Protein AF-A0A963QF99-F1 (afdb_monomer_lite)

Sequence (136 aa):
MTGHQADAGKDRIEGADKADGPAEDNRSLFSDMATLLADGRTFAEAEVAYQKARLGYAGKRGLRIAICGALALVCVIFALFALIIGVILGLAPYLTVWGSSAAVVIALLLAALVCLVIARHNARRISAAFRDEPEA

Secondary structure (DSSP, 8-state):
--------SSSSS-S------THHHHHHHHHHHHHHHHHHHHHHHHHHHHHHHHHHHHHHHHHHHHHHHHHHHHHHHHHHHHHHHHHHHHHTTTS-HHHHHHHHHHHHHHHHHHHHHHHHHHHHHHHHHTT-----

pLDDT: mean 77.08, std 15.13, range [39.44, 93.81]

Foldseek 3Di:
DDDDDDPPDDPPDDDDPPCPDPVVVVVVVVVVVVVVVVVVVVVVVVVVVVVVVVCVVCVVVVVVCVVVVVVVVVVVVVVLVVVLVVQLVVCVVPDPSVVSNVVSVVVVVVVVVVVVVVVVVVVVVVVVVVVPDDDD

Radius of gyration: 40.44 Å; chains: 1; bounding box: 77×39×118 Å

Structure (mmCIF, N/CA/C/O backbone):
data_AF-A0A963QF99-F1
#
_entry.id   AF-A0A963QF99-F1
#
loop_
_atom_site.group_PDB
_atom_site.id
_atom_site.type_symbol
_atom_site.label_atom_id
_atom_site.label_alt_id
_atom_site.label_comp_id
_atom_site.label_asym_id
_atom_site.label_entity_id
_atom_site.label_seq_id
_atom_site.pdbx_PDB_ins_code
_atom_site.Cartn_x
_atom_site.Cartn_y
_atom_site.Cartn_z
_atom_site.occupancy
_atom_site.B_iso_or_equiv
_atom_site.auth_seq_id
_atom_site.auth_comp_id
_atom_site.auth_asym_id
_atom_site.auth_atom_id
_atom_site.pdbx_PDB_model_num
ATOM 1 N N . MET A 1 1 ? -35.784 -32.846 92.698 1.00 39.44 1 MET A N 1
ATOM 2 C CA . MET A 1 1 ? -35.800 -33.330 91.302 1.00 39.44 1 MET A CA 1
ATOM 3 C C . MET A 1 1 ? -37.076 -32.791 90.670 1.00 39.44 1 MET A C 1
ATOM 5 O O . MET A 1 1 ? -38.142 -33.212 91.078 1.00 39.44 1 MET A O 1
ATOM 9 N N . THR A 1 2 ? -37.039 -31.589 90.089 1.00 43.88 2 THR A N 1
ATOM 10 C CA . THR A 1 2 ? -36.753 -31.288 88.664 1.00 43.88 2 THR A CA 1
ATOM 11 C C . THR A 1 2 ? -37.851 -31.734 87.702 1.00 43.88 2 THR A C 1
ATOM 13 O O . THR A 1 2 ? -38.077 -32.927 87.551 1.00 43.88 2 THR A O 1
ATOM 16 N N . GLY A 1 3 ? -38.396 -30.751 86.978 1.00 44.38 3 GLY A N 1
ATOM 17 C CA . GLY A 1 3 ? -39.064 -30.907 85.681 1.00 44.38 3 GLY A CA 1
ATOM 18 C C . GLY A 1 3 ? -40.534 -30.481 85.720 1.00 44.38 3 GLY A C 1
ATOM 19 O O . GLY A 1 3 ? -41.286 -31.041 86.500 1.00 44.38 3 GLY A O 1
ATOM 20 N N . HIS A 1 4 ? -40.921 -29.388 85.045 1.00 43.59 4 HIS A N 1
ATOM 21 C CA . HIS A 1 4 ? -41.344 -29.378 83.624 1.00 43.59 4 HIS A CA 1
ATOM 22 C C . HIS A 1 4 ? -42.805 -29.864 83.519 1.00 43.59 4 HIS A C 1
ATOM 24 O O . HIS A 1 4 ? -43.100 -30.938 84.013 1.00 43.59 4 HIS A O 1
ATOM 30 N N . GLN A 1 5 ? -43.800 -29.227 82.908 1.00 51.25 5 GLN A N 1
ATOM 31 C CA . GLN A 1 5 ? -43.985 -28.071 82.028 1.00 51.25 5 GLN A CA 1
ATOM 32 C C . GLN A 1 5 ? -45.488 -28.140 81.684 1.00 51.25 5 GLN A C 1
ATOM 34 O O . GLN A 1 5 ? -45.974 -29.246 81.466 1.00 51.25 5 GLN A O 1
ATOM 39 N N . ALA A 1 6 ? -46.208 -27.015 81.635 1.00 46.66 6 ALA A N 1
ATOM 40 C CA . ALA A 1 6 ? -47.379 -26.810 80.762 1.00 46.66 6 ALA A CA 1
ATOM 41 C C . ALA A 1 6 ? -47.984 -25.417 81.014 1.00 46.66 6 ALA A C 1
ATOM 43 O O . ALA A 1 6 ? -49.142 -25.287 81.402 1.00 46.66 6 ALA A O 1
ATOM 44 N N . ASP A 1 7 ? -47.193 -24.365 80.791 1.00 49.53 7 ASP A N 1
ATOM 45 C CA . ASP A 1 7 ? -47.765 -23.064 80.441 1.00 49.53 7 ASP A CA 1
ATOM 46 C C . ASP A 1 7 ? -48.181 -23.169 78.968 1.00 49.53 7 ASP A C 1
ATOM 48 O O . ASP A 1 7 ? -47.407 -22.955 78.037 1.00 49.53 7 ASP A O 1
ATOM 52 N N . ALA A 1 8 ? -49.371 -23.728 78.765 1.00 56.69 8 ALA A N 1
ATOM 53 C CA . ALA A 1 8 ? -49.956 -23.921 77.456 1.00 56.69 8 ALA A CA 1
ATOM 54 C C . ALA A 1 8 ? -50.786 -22.683 77.115 1.00 56.69 8 ALA A C 1
ATOM 56 O O . ALA A 1 8 ? -51.915 -22.533 77.577 1.00 56.69 8 ALA A O 1
ATOM 57 N N . GLY A 1 9 ? -50.239 -21.843 76.238 1.00 51.09 9 GLY A N 1
ATOM 58 C CA . GLY A 1 9 ? -51.065 -21.050 75.333 1.00 51.09 9 GLY A CA 1
ATOM 59 C C . GLY A 1 9 ? -51.190 -19.565 75.642 1.00 51.09 9 GLY A C 1
ATOM 60 O O . GLY A 1 9 ? -52.300 -19.044 75.556 1.00 51.09 9 GLY A O 1
ATOM 61 N N . LYS A 1 10 ? -50.085 -18.862 75.915 1.00 48.78 10 LYS A N 1
ATOM 62 C CA . LYS A 1 10 ? -50.108 -17.391 75.992 1.00 48.78 10 LYS A CA 1
ATOM 63 C C . LYS A 1 10 ? -49.144 -16.665 75.046 1.00 48.78 10 LYS A C 1
ATOM 65 O O . LYS A 1 10 ? -49.019 -15.452 75.119 1.00 48.78 10 LYS A O 1
ATOM 70 N N . ASP A 1 11 ? -48.562 -17.371 74.075 1.00 48.25 11 ASP A N 1
ATOM 71 C CA . ASP A 1 11 ? -47.450 -16.788 73.301 1.00 48.25 11 ASP A CA 1
ATOM 72 C C . ASP A 1 11 ? -47.711 -16.744 71.788 1.00 48.25 11 ASP A C 1
ATOM 74 O O . ASP A 1 11 ? -46.831 -16.387 71.012 1.00 48.25 11 ASP A O 1
ATOM 78 N N . ARG A 1 12 ? -48.903 -17.143 71.314 1.00 55.16 12 ARG A N 1
ATOM 79 C CA . ARG A 1 12 ? -49.140 -17.282 69.863 1.00 55.16 12 ARG A CA 1
ATOM 80 C C . ARG A 1 12 ? -49.537 -15.982 69.156 1.00 55.16 12 ARG A C 1
ATOM 82 O O . ARG A 1 12 ? -49.556 -15.970 67.932 1.00 55.16 12 ARG A O 1
ATOM 89 N N . ILE A 1 13 ? -49.860 -14.903 69.865 1.00 52.66 13 ILE A N 1
ATOM 90 C CA . ILE A 1 13 ? -50.398 -13.696 69.224 1.00 52.66 13 ILE A CA 1
ATOM 91 C C . ILE A 1 13 ? -49.839 -12.438 69.895 1.00 52.66 13 ILE A C 1
ATOM 93 O O . ILE A 1 13 ? -50.594 -11.653 70.451 1.00 52.66 13 ILE A O 1
ATOM 97 N N . GLU A 1 14 ? -48.524 -12.222 69.878 1.00 53.72 14 GLU A N 1
ATOM 98 C CA . GLU A 1 14 ? -48.026 -10.867 70.141 1.00 53.72 14 GLU A CA 1
ATOM 99 C C . GLU A 1 14 ? -46.657 -10.620 69.505 1.00 53.72 14 GLU A C 1
ATOM 101 O O . GLU A 1 14 ? -45.657 -11.227 69.873 1.00 53.72 14 GLU A O 1
ATOM 106 N N . GLY A 1 15 ? -46.633 -9.699 68.539 1.00 43.84 15 GLY A N 1
ATOM 107 C CA . GLY A 1 15 ? -45.425 -9.205 67.878 1.00 43.84 15 GLY A CA 1
ATOM 108 C C . GLY A 1 15 ? -45.164 -9.903 66.538 1.00 43.84 15 GLY A C 1
ATOM 109 O O . GLY A 1 15 ? -44.852 -11.081 66.502 1.00 43.84 15 GLY A O 1
ATOM 110 N N . ALA A 1 16 ? -45.243 -9.266 65.376 1.00 49.22 16 ALA A N 1
ATOM 111 C CA . ALA A 1 16 ? -45.145 -7.847 65.101 1.00 49.22 16 ALA A CA 1
ATOM 112 C C . ALA A 1 16 ? -45.911 -7.530 63.812 1.00 49.22 16 ALA A C 1
ATOM 114 O O . ALA A 1 16 ? -45.351 -7.540 62.723 1.00 49.22 16 ALA A O 1
ATOM 115 N N . ASP A 1 17 ? -47.190 -7.198 63.959 1.00 48.66 17 ASP A N 1
ATOM 116 C CA . ASP A 1 17 ? -47.785 -6.167 63.115 1.00 48.66 17 ASP A CA 1
ATOM 117 C C . ASP A 1 17 ? -47.390 -4.826 63.747 1.00 48.66 17 ASP A C 1
ATOM 119 O O . ASP A 1 17 ? -48.152 -4.187 64.473 1.00 48.66 17 ASP A O 1
ATOM 123 N N . LYS A 1 18 ? -46.106 -4.471 63.615 1.00 48.88 18 LYS A N 1
ATOM 124 C CA . LYS A 1 18 ? -45.706 -3.088 63.827 1.00 48.88 18 LYS A CA 1
ATOM 125 C C . LYS A 1 18 ? -46.066 -2.371 62.545 1.00 48.88 18 LYS A C 1
ATOM 127 O O . LYS 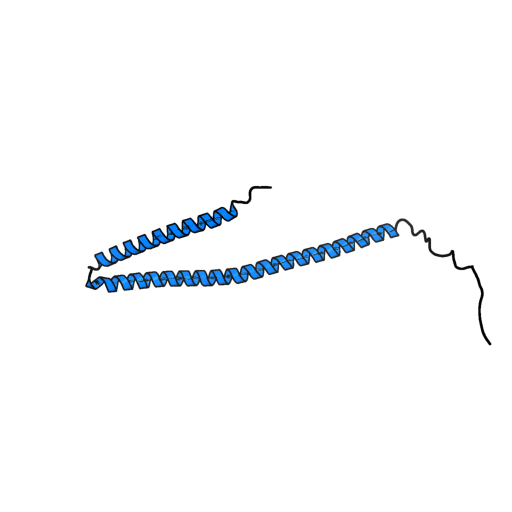A 1 18 ? -45.397 -2.512 61.529 1.00 48.88 18 LYS A O 1
ATOM 132 N N . ALA A 1 19 ? -47.156 -1.623 62.630 1.00 50.19 19 ALA A N 1
ATOM 133 C CA . ALA A 1 19 ? -47.451 -0.526 61.737 1.00 50.19 19 ALA A CA 1
ATOM 134 C C . ALA A 1 19 ? -46.323 0.514 61.848 1.00 50.19 19 ALA A C 1
ATOM 136 O O . ALA A 1 19 ? -46.448 1.528 62.535 1.00 50.19 19 ALA A O 1
ATOM 137 N N . ASP A 1 20 ? -45.200 0.236 61.196 1.00 45.72 20 ASP A N 1
ATOM 138 C CA . ASP A 1 20 ? -44.203 1.234 60.872 1.00 45.72 20 ASP A CA 1
ATOM 139 C C . ASP A 1 20 ? -44.730 1.982 59.640 1.00 45.72 20 ASP A C 1
ATOM 141 O O . ASP A 1 20 ? -45.069 1.401 58.609 1.00 45.72 20 ASP A O 1
ATOM 145 N N . GLY A 1 21 ? -44.952 3.286 59.811 1.00 49.25 21 GLY A N 1
ATOM 146 C CA . GLY A 1 21 ? -45.646 4.133 58.845 1.00 49.25 21 GLY A CA 1
ATOM 147 C C . GLY A 1 21 ? -44.967 4.216 57.464 1.00 49.25 21 GLY A C 1
ATOM 148 O O . GLY A 1 21 ? -43.890 3.657 57.254 1.00 49.25 21 GLY A O 1
ATOM 149 N N . PRO A 1 22 ? -45.530 5.005 56.525 1.00 53.41 22 PRO A N 1
ATOM 150 C CA . PRO A 1 22 ? -45.090 5.137 55.119 1.00 53.41 22 PRO A CA 1
ATOM 151 C C . PRO A 1 22 ? -43.632 5.612 54.897 1.00 53.41 22 PRO A C 1
ATOM 153 O O . PRO A 1 22 ? -43.227 5.901 53.774 1.00 53.41 22 PRO A O 1
ATOM 156 N N . ALA A 1 23 ? -42.825 5.713 55.954 1.00 54.09 23 ALA A N 1
ATOM 157 C CA . ALA A 1 23 ? -41.415 6.069 55.941 1.00 54.09 23 ALA A CA 1
ATOM 158 C C . ALA A 1 23 ? -40.448 4.862 55.867 1.00 54.09 23 ALA A C 1
ATOM 160 O O . ALA A 1 23 ? -39.262 5.083 55.617 1.00 54.09 23 ALA A O 1
ATOM 161 N N . GLU A 1 24 ? -40.883 3.615 56.099 1.00 58.19 24 GLU A N 1
ATOM 162 C CA . GLU A 1 24 ? -40.025 2.415 55.936 1.00 58.19 24 GLU A CA 1
ATOM 163 C C . GLU A 1 24 ? -40.042 1.850 54.515 1.00 58.19 24 GLU A C 1
ATOM 165 O O . GLU A 1 24 ? -38.982 1.606 53.943 1.00 58.19 24 GLU A O 1
ATOM 170 N N . ASP A 1 25 ? -41.221 1.763 53.901 1.00 61.84 25 ASP A N 1
ATOM 171 C CA . ASP A 1 25 ? -41.399 1.309 52.515 1.00 61.84 25 ASP A CA 1
ATOM 172 C C . ASP A 1 25 ? -40.640 2.204 51.517 1.00 61.84 25 ASP A C 1
ATOM 174 O O . ASP A 1 25 ? -39.900 1.746 50.646 1.00 61.84 25 ASP A O 1
ATOM 178 N N . ASN A 1 26 ? -40.683 3.520 51.745 1.00 59.56 26 ASN A N 1
ATOM 179 C CA . ASN A 1 26 ? -39.942 4.483 50.936 1.00 59.56 26 ASN A CA 1
ATOM 180 C C . ASN A 1 26 ? -38.416 4.273 51.053 1.00 59.56 26 ASN A C 1
ATOM 182 O O . ASN A 1 26 ? -37.698 4.363 50.061 1.00 59.56 26 ASN A O 1
ATOM 186 N N . ARG A 1 27 ? -37.903 3.928 52.246 1.00 66.94 27 ARG A N 1
ATOM 187 C CA . ARG A 1 27 ? -36.476 3.613 52.451 1.00 66.94 27 ARG A CA 1
ATOM 188 C C . ARG A 1 27 ? -36.063 2.311 51.754 1.00 66.94 27 ARG A C 1
ATOM 190 O O . ARG A 1 27 ? -34.932 2.245 51.277 1.00 66.94 27 ARG A O 1
ATOM 197 N N . SER A 1 28 ? -36.962 1.329 51.643 1.00 76.75 28 SER A N 1
ATOM 198 C CA . SER A 1 28 ? -36.719 0.082 50.901 1.00 76.75 28 SER A CA 1
ATOM 199 C C . SER A 1 28 ? -36.555 0.337 49.403 1.00 76.75 28 SER A C 1
ATOM 201 O O . SER A 1 28 ? -35.557 -0.075 48.824 1.00 76.75 28 SER A O 1
ATOM 203 N N . LEU A 1 29 ? -37.452 1.110 48.783 1.00 82.19 29 LEU A N 1
ATOM 204 C CA . LEU A 1 29 ? -37.358 1.432 47.352 1.00 82.19 29 LEU A CA 1
ATOM 205 C C . LEU A 1 29 ? -36.117 2.270 47.023 1.00 82.19 29 LEU A C 1
ATOM 207 O O . LEU A 1 29 ? -35.447 2.032 46.019 1.00 82.19 29 LEU A O 1
ATOM 211 N N . PHE A 1 30 ? -35.765 3.224 47.891 1.00 85.88 30 PHE A N 1
ATOM 212 C CA . PHE A 1 30 ? -34.513 3.970 47.755 1.00 85.88 30 PHE A CA 1
ATOM 213 C C . PHE A 1 30 ? -33.280 3.058 47.882 1.00 85.88 30 PHE A C 1
ATOM 215 O O . PHE A 1 30 ? -32.302 3.256 47.159 1.00 85.88 30 PHE A O 1
ATOM 222 N N . SER A 1 31 ? -33.327 2.048 48.754 1.00 81.69 31 SER A N 1
ATOM 223 C CA . SER A 1 31 ? -32.276 1.032 48.893 1.00 81.69 31 SER A CA 1
ATOM 224 C C . SER A 1 31 ? -32.175 0.128 47.659 1.00 81.69 31 SER A C 1
ATOM 226 O O . SER A 1 31 ? -31.073 -0.148 47.179 1.00 81.69 31 SER A O 1
ATOM 228 N N . ASP A 1 32 ? -33.308 -0.280 47.091 1.00 84.62 32 ASP A N 1
ATOM 229 C CA . ASP A 1 32 ? -33.355 -1.101 45.880 1.00 84.62 32 ASP A CA 1
ATOM 230 C C . ASP A 1 32 ? -32.837 -0.319 44.669 1.00 84.62 32 ASP A C 1
ATOM 232 O O . ASP A 1 32 ? -32.026 -0.828 43.898 1.00 84.62 32 ASP A O 1
ATOM 236 N N . MET A 1 33 ? -33.192 0.963 44.542 1.00 85.69 33 MET A N 1
ATOM 237 C CA . MET A 1 33 ? -32.625 1.844 43.517 1.00 85.69 33 MET A CA 1
ATOM 238 C C . MET A 1 33 ? -31.116 2.038 43.685 1.00 85.69 33 MET A C 1
ATOM 240 O O . MET A 1 33 ? -30.390 2.015 42.693 1.00 85.69 33 MET A O 1
ATOM 244 N N . ALA A 1 34 ? -30.626 2.209 44.915 1.00 85.19 34 ALA A N 1
ATOM 245 C CA . ALA A 1 34 ? -29.192 2.313 45.182 1.00 85.19 34 ALA A CA 1
ATOM 246 C C . ALA A 1 34 ? -28.447 1.020 44.809 1.00 85.19 34 ALA A C 1
ATOM 248 O O . ALA A 1 34 ? -27.352 1.086 44.250 1.00 85.19 34 ALA A O 1
ATOM 249 N N . THR A 1 35 ? -29.066 -0.138 45.052 1.00 85.81 35 THR A N 1
ATOM 250 C CA . THR A 1 35 ? -28.532 -1.457 44.683 1.00 85.81 35 THR A CA 1
ATOM 251 C C . THR A 1 35 ? -28.503 -1.632 43.165 1.00 85.81 35 THR A C 1
ATOM 253 O O . THR A 1 35 ? -27.457 -1.946 42.607 1.00 85.81 35 THR A O 1
ATOM 256 N N . LEU A 1 36 ? -29.594 -1.304 42.466 1.00 85.94 36 LEU A N 1
ATOM 257 C CA . LEU A 1 36 ? -29.657 -1.343 41.000 1.00 85.94 36 LEU A CA 1
ATOM 258 C C . LEU A 1 36 ? -28.663 -0.377 40.343 1.00 85.94 36 LEU A C 1
ATOM 260 O O . LEU A 1 36 ? -28.097 -0.680 39.294 1.00 85.94 36 LEU A O 1
ATOM 264 N N . LEU A 1 37 ? -28.429 0.787 40.954 1.00 88.31 37 LEU A N 1
ATOM 265 C CA . LEU A 1 37 ? -27.457 1.760 40.465 1.00 88.31 37 LEU A CA 1
ATOM 266 C C . LEU A 1 37 ? -26.017 1.274 40.680 1.00 88.31 37 LEU A C 1
ATOM 268 O O . LEU A 1 37 ? -25.169 1.457 39.805 1.00 88.31 37 LEU A O 1
ATOM 272 N N . ALA A 1 38 ? -25.741 0.643 41.824 1.00 86.19 38 ALA A N 1
ATOM 273 C CA . ALA A 1 38 ? -24.452 0.021 42.103 1.00 86.19 38 ALA A CA 1
ATOM 274 C C . ALA A 1 38 ? -24.173 -1.136 41.129 1.00 86.19 38 ALA A C 1
ATOM 276 O O . ALA A 1 38 ? -23.112 -1.159 40.503 1.00 86.19 38 ALA A O 1
ATOM 277 N N . ASP A 1 39 ? -25.152 -2.013 40.912 1.00 83.12 39 ASP A N 1
ATOM 278 C CA . ASP A 1 39 ? -25.048 -3.136 39.978 1.00 83.12 39 ASP A CA 1
ATOM 279 C C . ASP A 1 39 ? -24.913 -2.660 38.523 1.00 83.12 39 ASP A C 1
ATOM 281 O O . ASP A 1 39 ? -24.062 -3.150 37.776 1.00 83.12 39 ASP A O 1
ATOM 285 N N . GLY A 1 40 ? -25.683 -1.643 38.117 1.00 87.00 40 GLY A N 1
ATOM 286 C CA . GLY A 1 40 ? -25.590 -1.032 36.789 1.00 87.00 40 GLY A CA 1
ATOM 287 C C . GLY A 1 40 ? -24.233 -0.373 36.535 1.00 87.00 40 GLY A C 1
ATOM 288 O O . GLY A 1 40 ? -23.680 -0.475 35.437 1.00 87.00 40 GLY A O 1
ATOM 289 N N . ARG A 1 41 ? -23.643 0.244 37.565 1.00 88.12 41 ARG A N 1
ATOM 290 C CA . ARG A 1 41 ? -22.279 0.775 37.503 1.00 88.12 41 ARG A CA 1
ATOM 291 C C . ARG A 1 41 ? -21.257 -0.346 37.321 1.00 88.12 41 ARG A C 1
ATOM 293 O O . ARG A 1 41 ? -20.391 -0.225 36.457 1.00 88.12 41 ARG A O 1
ATOM 300 N N . THR A 1 42 ? -21.358 -1.433 38.082 1.00 86.44 42 THR A N 1
ATOM 301 C CA . THR A 1 42 ? -20.470 -2.595 37.928 1.00 86.44 42 THR A CA 1
ATOM 302 C C . THR A 1 42 ? -20.589 -3.217 36.535 1.00 86.44 42 THR A C 1
ATOM 304 O O . THR A 1 42 ? -19.578 -3.577 35.932 1.00 86.44 42 THR A O 1
ATOM 307 N N . PHE A 1 43 ? -21.797 -3.271 35.973 1.00 84.62 43 PHE A N 1
ATOM 308 C CA . PHE A 1 43 ? -22.023 -3.754 34.611 1.00 84.62 43 PHE A CA 1
ATOM 309 C C . PHE A 1 43 ? -21.390 -2.835 33.552 1.00 84.62 43 PHE A C 1
ATOM 311 O O . PHE A 1 43 ? -20.716 -3.306 32.635 1.00 84.62 43 PHE A O 1
ATOM 318 N N . ALA A 1 44 ? -21.527 -1.515 33.709 1.00 85.44 44 ALA A N 1
ATOM 319 C CA . ALA A 1 44 ? -20.890 -0.541 32.825 1.00 85.44 44 ALA A CA 1
ATOM 320 C C . ALA A 1 44 ? -19.353 -0.612 32.892 1.00 85.44 44 ALA A C 1
ATOM 322 O O . ALA A 1 44 ? -18.677 -0.565 31.862 1.00 85.44 44 ALA A O 1
ATOM 323 N N . GLU A 1 45 ? -18.789 -0.770 34.092 1.00 85.94 45 GLU A N 1
ATOM 324 C CA . GLU A 1 45 ? -17.347 -0.949 34.286 1.00 85.94 45 GLU A CA 1
ATOM 325 C C . GLU A 1 45 ? -16.840 -2.240 33.612 1.00 85.94 45 GLU A C 1
ATOM 327 O O . GLU A 1 45 ? -15.767 -2.235 32.997 1.00 85.94 45 GLU A O 1
ATOM 332 N N . ALA A 1 46 ? -17.630 -3.319 33.641 1.00 85.94 46 ALA A N 1
ATOM 333 C CA . ALA A 1 46 ? -17.308 -4.577 32.968 1.00 85.94 46 ALA A CA 1
ATOM 334 C C . ALA A 1 46 ? -17.308 -4.450 31.433 1.00 85.94 46 ALA A C 1
ATOM 336 O O . ALA A 1 46 ? -16.379 -4.931 30.777 1.00 85.94 46 ALA A O 1
ATOM 337 N N . GLU A 1 47 ? -18.287 -3.755 30.851 1.00 83.00 47 GLU A N 1
ATOM 338 C CA . GLU A 1 47 ? -18.366 -3.566 29.397 1.00 83.00 47 GLU A CA 1
ATOM 339 C C . GLU A 1 47 ? -17.205 -2.698 28.881 1.00 83.00 47 GLU A C 1
ATOM 341 O O . GLU A 1 47 ? -16.548 -3.033 27.892 1.00 83.00 47 GLU A O 1
ATOM 346 N N . VAL A 1 48 ? -16.855 -1.626 29.604 1.00 83.56 48 VAL A N 1
ATOM 347 C CA . VAL A 1 48 ? -15.684 -0.794 29.276 1.00 83.56 48 VAL A CA 1
ATOM 348 C C . VAL A 1 48 ? -14.396 -1.617 29.327 1.00 83.56 48 VAL A C 1
ATOM 350 O O . VAL A 1 48 ? -13.544 -1.495 28.439 1.00 83.56 48 VAL A O 1
ATOM 353 N N . ALA A 1 49 ? -14.241 -2.483 30.331 1.00 81.88 49 ALA A N 1
ATOM 354 C CA . ALA A 1 49 ? -13.087 -3.370 30.435 1.00 81.88 49 ALA A CA 1
ATOM 355 C C . ALA A 1 49 ? -13.026 -4.381 29.276 1.00 81.88 49 ALA A C 1
ATOM 357 O O . ALA A 1 49 ? -11.948 -4.600 28.712 1.00 81.88 49 ALA A O 1
ATOM 358 N N . TYR A 1 50 ? -14.168 -4.943 28.870 1.00 80.12 50 TYR A N 1
ATOM 359 C CA . TYR A 1 50 ? -14.270 -5.862 27.736 1.00 80.12 50 TYR A CA 1
ATOM 360 C C . TYR A 1 50 ? -13.891 -5.187 26.410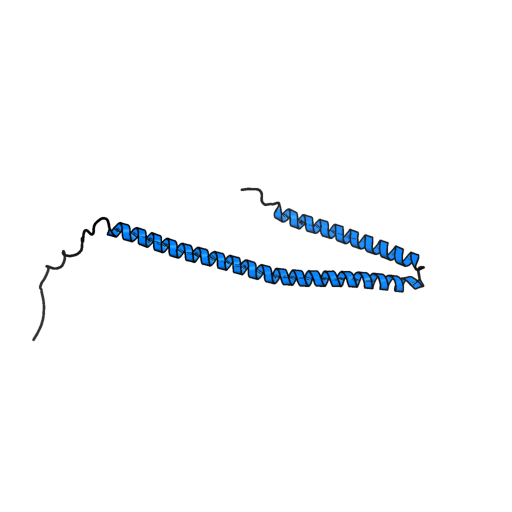 1.00 80.12 50 TYR A C 1
ATOM 362 O O . TYR A 1 50 ? -13.033 -5.689 25.673 1.00 80.12 50 TYR A O 1
ATOM 370 N N . GLN A 1 51 ? -14.436 -4.001 26.133 1.00 82.75 51 GLN A N 1
ATOM 371 C CA . GLN A 1 51 ? -14.118 -3.249 24.916 1.00 82.75 51 GLN A CA 1
ATOM 372 C C . GLN A 1 51 ? -12.650 -2.802 24.895 1.00 82.75 51 GLN A C 1
ATOM 374 O O . GLN A 1 51 ? -11.969 -2.921 23.873 1.00 82.75 51 GLN A O 1
ATOM 379 N N . LYS A 1 52 ? -12.101 -2.385 26.042 1.00 82.25 52 LYS A N 1
ATOM 380 C CA . LYS A 1 52 ? -10.677 -2.047 26.182 1.00 82.25 52 LYS A CA 1
ATOM 381 C C . LYS A 1 52 ? -9.770 -3.255 25.934 1.00 82.25 52 LYS A C 1
ATOM 383 O O . LYS A 1 52 ? -8.738 -3.117 25.274 1.00 82.25 52 LYS A O 1
ATOM 388 N N . ALA A 1 53 ? -10.149 -4.442 26.410 1.00 76.25 53 ALA A N 1
ATOM 389 C CA . ALA A 1 53 ? -9.414 -5.678 26.151 1.00 76.25 53 ALA A CA 1
ATOM 390 C C . ALA A 1 53 ? -9.466 -6.071 24.665 1.00 76.25 53 ALA A C 1
ATOM 392 O O . ALA A 1 53 ? -8.435 -6.424 24.083 1.00 76.25 53 ALA A O 1
ATOM 393 N N . ARG A 1 54 ? -10.633 -5.940 24.022 1.00 79.12 54 ARG A N 1
ATOM 394 C CA . ARG A 1 54 ? -10.818 -6.234 22.594 1.00 79.12 54 ARG A CA 1
ATOM 395 C C . ARG A 1 54 ? -10.026 -5.279 21.699 1.00 79.12 54 ARG A C 1
ATOM 397 O O . ARG A 1 54 ? -9.328 -5.740 20.795 1.00 79.12 54 ARG A O 1
ATOM 404 N N . LEU A 1 55 ? -10.039 -3.980 22.003 1.00 73.19 55 LEU A N 1
ATOM 405 C CA . LEU A 1 55 ? -9.221 -2.964 21.330 1.00 73.19 55 LEU A CA 1
ATOM 406 C C . LEU A 1 55 ? -7.722 -3.177 21.573 1.00 73.19 55 LEU A C 1
ATOM 408 O O . LEU A 1 55 ? -6.926 -3.076 20.642 1.00 73.19 55 LEU A O 1
ATOM 412 N N . GLY A 1 56 ? -7.322 -3.531 22.796 1.00 76.19 56 GLY A N 1
ATOM 413 C CA . GLY A 1 56 ? -5.926 -3.823 23.125 1.00 76.19 56 GLY A CA 1
ATOM 414 C C . GLY A 1 56 ? -5.386 -5.056 22.396 1.00 76.19 56 GLY A C 1
ATOM 415 O O . GLY A 1 56 ? -4.245 -5.056 21.927 1.00 76.19 56 GLY A O 1
ATOM 416 N N . TYR A 1 57 ? -6.201 -6.102 22.258 1.00 73.25 57 TYR A N 1
ATOM 417 C CA . TYR A 1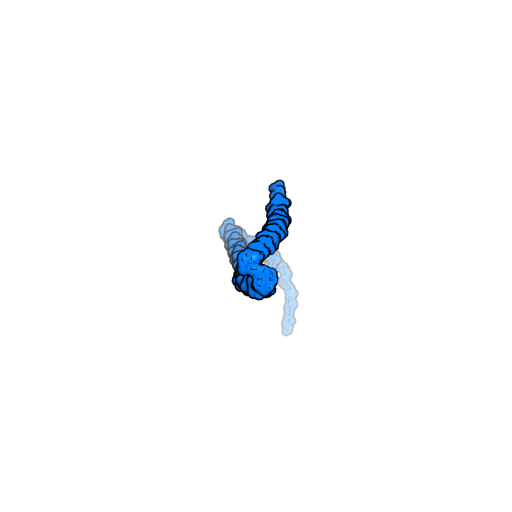 57 ? -5.843 -7.308 21.515 1.00 73.25 57 TYR A CA 1
ATOM 418 C C . TYR A 1 57 ? -5.781 -7.057 20.003 1.00 73.25 57 TYR A C 1
ATOM 420 O O . TYR A 1 57 ? -4.786 -7.406 19.361 1.00 73.25 57 TYR A O 1
ATOM 428 N N . ALA A 1 58 ? -6.805 -6.401 19.447 1.00 73.69 58 ALA A N 1
ATOM 429 C CA . ALA A 1 58 ? -6.853 -6.027 18.037 1.00 73.69 58 ALA A CA 1
ATOM 430 C C . ALA A 1 58 ? -5.713 -5.065 17.665 1.00 73.69 58 ALA A C 1
ATOM 432 O O . ALA A 1 58 ? -5.052 -5.271 16.652 1.00 73.69 58 ALA A O 1
ATOM 433 N N . GLY A 1 59 ? -5.406 -4.083 18.516 1.00 75.50 59 GLY A N 1
ATOM 434 C CA . GLY A 1 59 ? -4.335 -3.110 18.293 1.00 75.50 59 GLY A CA 1
ATOM 435 C C . GLY A 1 59 ? -2.942 -3.740 18.282 1.00 75.50 59 GLY A C 1
ATOM 436 O O . GLY A 1 59 ? -2.153 -3.484 17.373 1.00 75.50 59 GLY A O 1
ATOM 437 N N . LYS A 1 60 ? -2.638 -4.636 19.231 1.00 77.38 60 LYS A N 1
ATOM 438 C CA . LYS A 1 60 ? -1.339 -5.338 19.272 1.00 77.38 60 LYS A CA 1
ATOM 439 C C . LYS A 1 60 ? -1.136 -6.256 18.063 1.00 77.38 60 LYS A C 1
ATOM 441 O O . LYS A 1 60 ? -0.029 -6.335 17.528 1.00 77.38 60 LYS A O 1
ATOM 446 N N . ARG A 1 61 ? -2.190 -6.950 17.619 1.00 78.06 61 ARG A N 1
ATOM 447 C CA . ARG A 1 61 ? -2.135 -7.783 16.405 1.00 78.06 61 ARG A CA 1
ATOM 448 C C . ARG A 1 61 ? -2.064 -6.942 15.137 1.00 78.06 61 ARG A C 1
ATOM 450 O O . ARG A 1 61 ? -1.261 -7.262 14.265 1.00 78.06 61 ARG A O 1
ATOM 457 N N . GLY A 1 62 ? -2.815 -5.847 15.081 1.00 80.38 62 GLY A N 1
ATOM 458 C CA . GLY A 1 62 ? -2.769 -4.875 13.994 1.00 80.38 62 GLY A CA 1
ATOM 459 C C . GLY A 1 62 ? -1.372 -4.293 13.811 1.00 80.38 62 GLY A C 1
ATOM 460 O O . GLY A 1 62 ? -0.864 -4.293 12.697 1.00 80.38 62 GLY A O 1
ATOM 461 N N . LEU A 1 63 ? -0.697 -3.911 14.900 1.00 83.62 63 LEU A N 1
ATOM 462 C CA . LEU A 1 63 ? 0.670 -3.390 14.842 1.00 83.62 63 LEU A CA 1
ATOM 463 C C . LEU A 1 63 ? 1.661 -4.419 14.283 1.00 83.62 63 LEU A C 1
ATOM 465 O O . LEU A 1 63 ? 2.475 -4.084 13.431 1.00 83.62 63 LEU A O 1
ATOM 469 N N . ARG A 1 64 ? 1.586 -5.682 14.723 1.00 83.94 64 ARG A N 1
ATOM 470 C CA . ARG A 1 64 ? 2.451 -6.749 14.190 1.00 83.94 64 ARG A CA 1
ATOM 471 C C . ARG A 1 64 ? 2.228 -6.973 12.698 1.00 83.94 64 ARG A C 1
ATOM 473 O O . ARG A 1 64 ? 3.198 -7.054 11.953 1.00 83.94 64 ARG A O 1
ATOM 480 N N . ILE A 1 65 ? 0.969 -7.041 12.268 1.00 86.44 65 ILE A N 1
ATOM 481 C CA . ILE A 1 65 ? 0.617 -7.190 10.850 1.00 86.44 65 ILE A CA 1
ATOM 482 C C . ILE A 1 65 ? 1.104 -5.974 10.054 1.00 86.44 65 ILE A C 1
ATOM 484 O O . ILE A 1 65 ? 1.679 -6.148 8.986 1.00 86.44 65 ILE A O 1
ATOM 488 N N . ALA A 1 66 ? 0.946 -4.762 10.588 1.00 87.88 66 ALA A N 1
ATOM 489 C CA . ALA A 1 66 ? 1.410 -3.535 9.952 1.00 87.88 66 ALA A CA 1
ATOM 490 C C . ALA A 1 66 ? 2.939 -3.494 9.816 1.00 87.88 66 ALA A C 1
ATOM 492 O O . ALA A 1 66 ? 3.439 -3.192 8.739 1.00 87.88 66 ALA A O 1
ATOM 493 N N . ILE A 1 67 ? 3.685 -3.851 10.867 1.00 93.00 67 ILE A N 1
ATOM 494 C CA . ILE A 1 67 ? 5.155 -3.904 10.832 1.00 93.00 67 ILE A CA 1
ATOM 495 C C . ILE A 1 67 ? 5.630 -4.969 9.842 1.00 93.00 67 ILE A C 1
ATOM 497 O O . ILE A 1 67 ? 6.475 -4.680 8.999 1.00 93.00 67 ILE A O 1
ATOM 501 N N . CYS A 1 68 ? 5.081 -6.186 9.904 1.00 90.56 68 CYS A N 1
ATOM 502 C CA . CYS A 1 68 ? 5.428 -7.241 8.952 1.00 90.56 68 CYS A CA 1
ATOM 503 C C . CYS A 1 68 ? 5.068 -6.846 7.515 1.00 90.56 68 CYS A C 1
ATOM 505 O O . CYS A 1 68 ? 5.862 -7.081 6.610 1.00 90.56 68 CYS A O 1
ATOM 507 N N . GLY A 1 69 ? 3.911 -6.216 7.303 1.00 89.94 69 GLY A N 1
ATOM 508 C CA . GLY A 1 69 ? 3.488 -5.708 6.000 1.00 89.94 69 GLY A CA 1
ATOM 509 C C . GLY A 1 69 ? 4.410 -4.610 5.470 1.00 89.94 69 GLY A C 1
ATOM 510 O O . GLY A 1 69 ? 4.812 -4.659 4.311 1.00 89.94 69 GLY A O 1
ATOM 511 N N . ALA A 1 70 ? 4.810 -3.662 6.319 1.00 93.31 70 ALA A N 1
ATOM 512 C CA . ALA A 1 70 ? 5.761 -2.613 5.965 1.00 93.31 70 ALA A CA 1
ATOM 513 C C . ALA A 1 70 ? 7.140 -3.193 5.622 1.00 93.31 70 ALA A C 1
ATOM 515 O O . ALA A 1 70 ? 7.724 -2.831 4.603 1.00 93.31 70 ALA A O 1
ATOM 516 N N . LEU A 1 71 ? 7.639 -4.137 6.425 1.00 93.62 71 LEU A N 1
ATOM 517 C CA . LEU A 1 71 ? 8.912 -4.803 6.161 1.00 93.62 71 LEU A CA 1
ATOM 518 C C . LEU A 1 71 ? 8.867 -5.599 4.850 1.00 93.62 71 LEU A C 1
ATOM 520 O O . LEU A 1 71 ? 9.782 -5.490 4.039 1.00 93.62 71 LEU A O 1
ATOM 524 N N . ALA A 1 72 ? 7.783 -6.338 4.605 1.00 88.56 72 ALA A N 1
ATOM 525 C CA . ALA A 1 72 ? 7.579 -7.054 3.351 1.00 88.56 72 ALA A CA 1
ATOM 526 C C . ALA A 1 72 ? 7.557 -6.098 2.148 1.00 88.56 72 ALA A C 1
ATOM 528 O O . ALA A 1 72 ? 8.209 -6.376 1.144 1.00 88.56 72 ALA A O 1
ATOM 529 N N . LEU A 1 73 ? 6.876 -4.951 2.255 1.00 92.12 73 LEU A N 1
ATOM 530 C CA . LEU A 1 73 ? 6.854 -3.926 1.207 1.00 92.12 73 LEU A CA 1
ATOM 531 C C . LEU A 1 73 ? 8.264 -3.406 0.897 1.00 92.12 73 LEU A C 1
ATOM 533 O O . LEU A 1 73 ? 8.655 -3.334 -0.266 1.00 92.12 73 LEU A O 1
ATOM 537 N N . VAL A 1 74 ? 9.042 -3.087 1.933 1.00 93.56 74 VAL A N 1
ATOM 538 C CA . VAL A 1 74 ? 10.434 -2.645 1.786 1.00 93.56 74 VAL A CA 1
ATOM 539 C C . VAL A 1 74 ? 11.280 -3.725 1.104 1.00 93.56 74 VAL A C 1
ATOM 541 O O . VAL A 1 74 ? 11.992 -3.430 0.145 1.00 93.56 74 VAL A O 1
ATOM 544 N N . CYS A 1 75 ? 11.163 -4.987 1.528 1.00 90.31 75 CYS A N 1
ATOM 545 C CA . CYS A 1 75 ? 11.852 -6.109 0.889 1.00 90.31 75 CYS A CA 1
ATOM 546 C C . CYS A 1 75 ? 11.467 -6.272 -0.587 1.00 90.31 75 CYS A C 1
ATOM 548 O O . CYS A 1 75 ? 12.347 -6.512 -1.409 1.00 90.31 75 CYS A O 1
ATOM 550 N N . VAL A 1 76 ? 10.189 -6.106 -0.944 1.00 90.56 76 VAL A N 1
ATOM 551 C CA . VAL A 1 76 ? 9.734 -6.148 -2.343 1.00 90.56 76 VAL A CA 1
ATOM 552 C C . VAL A 1 76 ? 10.386 -5.035 -3.161 1.00 90.56 76 VAL A C 1
ATOM 554 O O . VAL A 1 76 ? 10.858 -5.301 -4.261 1.00 90.56 76 VAL A O 1
ATOM 557 N N . ILE A 1 77 ? 10.484 -3.813 -2.630 1.00 92.19 77 ILE A N 1
ATOM 558 C CA . ILE A 1 77 ? 11.153 -2.701 -3.323 1.00 92.19 77 ILE A CA 1
ATOM 559 C C . ILE A 1 77 ? 12.628 -3.035 -3.583 1.00 92.19 77 ILE A C 1
ATOM 561 O O . ILE A 1 77 ? 13.100 -2.897 -4.712 1.00 92.19 77 ILE A O 1
ATOM 565 N N . PHE A 1 78 ? 13.352 -3.528 -2.574 1.00 92.38 78 PHE A N 1
ATOM 566 C CA . PHE A 1 78 ? 14.743 -3.955 -2.753 1.00 92.38 78 PHE A CA 1
ATOM 567 C C . PHE A 1 78 ? 14.879 -5.104 -3.755 1.00 92.38 78 PHE A C 1
ATOM 569 O O . PHE A 1 78 ? 15.775 -5.076 -4.598 1.00 92.38 78 PHE A O 1
ATOM 576 N N . ALA A 1 79 ? 13.976 -6.084 -3.708 1.00 88.00 79 ALA A N 1
ATOM 577 C CA . ALA A 1 79 ? 13.950 -7.184 -4.660 1.00 88.00 79 ALA A CA 1
ATOM 578 C C . ALA A 1 79 ? 13.707 -6.691 -6.095 1.00 88.00 79 ALA A C 1
ATOM 580 O O . ALA A 1 79 ? 14.361 -7.179 -7.010 1.00 88.00 79 ALA A O 1
ATOM 581 N N . LEU A 1 80 ? 12.835 -5.697 -6.302 1.00 90.56 80 LEU A N 1
ATOM 582 C CA . LEU A 1 80 ? 12.615 -5.087 -7.616 1.00 90.56 80 LEU A CA 1
ATOM 583 C C . LEU A 1 80 ? 13.882 -4.402 -8.138 1.00 90.56 80 LEU A C 1
ATOM 585 O O . LEU A 1 80 ? 14.250 -4.623 -9.287 1.00 90.56 80 LEU A O 1
ATOM 589 N N . PHE A 1 81 ? 14.591 -3.632 -7.308 1.00 92.56 81 PHE A N 1
ATOM 590 C CA . PHE A 1 81 ? 15.871 -3.037 -7.711 1.00 92.56 81 PHE A CA 1
ATOM 591 C C . PHE A 1 81 ? 16.929 -4.096 -8.037 1.00 92.56 81 PHE A C 1
ATOM 593 O O . PHE A 1 81 ? 17.585 -4.004 -9.074 1.00 92.56 81 PHE A O 1
ATOM 600 N N . ALA A 1 82 ? 17.067 -5.125 -7.196 1.00 88.19 82 ALA A N 1
ATOM 601 C CA . ALA A 1 82 ? 17.987 -6.231 -7.441 1.00 88.19 82 ALA A CA 1
ATOM 602 C C . ALA A 1 82 ? 17.638 -6.988 -8.734 1.00 88.19 82 ALA A C 1
ATOM 604 O O . ALA A 1 82 ? 18.533 -7.319 -9.508 1.00 88.19 82 ALA A O 1
ATOM 605 N N . LEU A 1 83 ? 16.347 -7.204 -9.003 1.00 87.44 83 LEU A N 1
ATOM 606 C CA . LEU A 1 83 ? 15.857 -7.822 -10.232 1.00 87.44 83 LEU A CA 1
ATOM 607 C C . LEU A 1 83 ? 16.183 -6.960 -11.456 1.00 87.44 83 LEU A C 1
ATOM 609 O O . LEU A 1 83 ? 16.679 -7.489 -12.443 1.00 87.44 83 LEU A O 1
ATOM 613 N N . ILE A 1 84 ? 15.959 -5.643 -11.391 1.00 89.62 84 ILE A N 1
ATOM 614 C CA . ILE A 1 84 ? 16.299 -4.711 -12.477 1.00 89.62 84 ILE A CA 1
ATOM 615 C C . ILE A 1 84 ? 17.794 -4.798 -12.793 1.00 89.62 84 ILE A C 1
ATOM 617 O O . ILE A 1 84 ? 18.164 -5.008 -13.946 1.00 89.62 84 ILE A O 1
ATOM 621 N N . ILE A 1 85 ? 18.652 -4.691 -11.775 1.00 89.56 85 ILE A N 1
ATOM 622 C CA . ILE A 1 85 ? 20.108 -4.765 -11.952 1.00 89.56 85 ILE A CA 1
ATOM 623 C C . ILE A 1 85 ? 20.511 -6.139 -12.507 1.00 89.56 85 ILE A C 1
ATOM 625 O O . ILE A 1 85 ? 21.286 -6.213 -13.459 1.00 89.56 85 ILE A O 1
ATOM 629 N N . GLY A 1 86 ? 19.956 -7.221 -11.957 1.00 84.31 86 GLY A N 1
ATOM 630 C CA . GLY A 1 86 ? 20.231 -8.589 -12.391 1.00 84.31 86 GLY A CA 1
ATOM 631 C C . GLY A 1 86 ? 19.839 -8.849 -13.845 1.00 84.31 86 GLY A C 1
ATOM 632 O O . GLY A 1 86 ? 20.627 -9.427 -14.589 1.00 84.31 86 GLY A O 1
ATOM 633 N N . VAL A 1 87 ? 18.666 -8.378 -14.284 1.00 85.88 87 VAL A N 1
ATOM 634 C CA . VAL A 1 87 ? 18.241 -8.506 -15.686 1.00 85.88 87 VAL A CA 1
ATOM 635 C C . VAL A 1 87 ? 19.114 -7.648 -16.592 1.00 85.88 87 VAL A C 1
ATOM 637 O O . VAL A 1 87 ? 19.544 -8.138 -17.630 1.00 85.88 87 VAL A O 1
ATOM 640 N N . ILE A 1 88 ? 19.444 -6.413 -16.197 1.00 84.81 88 ILE A N 1
ATOM 641 C CA . ILE A 1 88 ? 20.322 -5.551 -16.998 1.00 84.81 88 ILE A CA 1
ATOM 642 C C . ILE A 1 88 ? 21.672 -6.231 -17.242 1.00 84.81 88 ILE A C 1
ATOM 644 O O . ILE A 1 88 ? 22.090 -6.332 -18.394 1.00 84.81 88 ILE A O 1
ATOM 648 N N . LEU A 1 89 ? 22.313 -6.745 -16.187 1.00 84.44 89 LEU A N 1
ATOM 649 C CA . LEU A 1 89 ? 23.599 -7.440 -16.287 1.00 84.44 89 LEU A CA 1
ATOM 650 C C . LEU A 1 89 ? 23.495 -8.775 -17.038 1.00 84.44 89 LEU A C 1
ATOM 652 O O . LEU A 1 89 ? 24.389 -9.108 -17.811 1.00 84.44 89 LEU A O 1
ATOM 656 N N . GLY A 1 90 ? 22.409 -9.526 -16.842 1.00 82.50 90 GLY A N 1
ATOM 657 C CA . GLY A 1 90 ? 22.191 -10.817 -17.498 1.00 82.50 90 GLY A CA 1
ATOM 658 C C . GLY A 1 90 ? 21.886 -10.707 -18.995 1.00 82.50 90 GLY A C 1
ATOM 659 O O . GLY A 1 90 ? 22.300 -11.567 -19.770 1.00 82.50 90 GLY A O 1
ATOM 660 N N . LEU A 1 91 ? 21.197 -9.641 -19.416 1.00 79.06 91 LEU A N 1
ATOM 661 C CA . LEU A 1 91 ? 20.883 -9.380 -20.824 1.00 79.06 91 LEU A CA 1
ATOM 662 C C . LEU A 1 91 ? 21.956 -8.567 -21.549 1.00 79.06 91 LEU A C 1
ATOM 664 O O . LEU A 1 91 ? 21.989 -8.617 -22.773 1.00 79.06 91 LEU A O 1
ATOM 668 N N . ALA A 1 92 ? 22.834 -7.857 -20.833 1.00 75.88 92 ALA A N 1
ATOM 669 C CA . ALA A 1 92 ? 23.920 -7.068 -21.418 1.00 75.88 92 ALA A CA 1
ATOM 670 C C . ALA A 1 92 ? 24.771 -7.798 -22.484 1.00 75.88 92 ALA A C 1
ATOM 672 O O . ALA A 1 92 ? 25.132 -7.150 -23.465 1.00 75.88 92 AL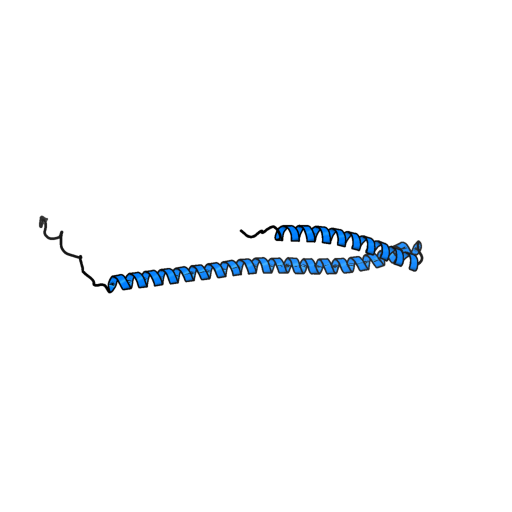A A O 1
ATOM 673 N N . PRO A 1 93 ? 25.099 -9.106 -22.367 1.00 80.25 93 PRO A N 1
ATOM 674 C CA . PRO A 1 93 ? 25.842 -9.792 -23.427 1.00 80.25 93 PRO A CA 1
ATOM 675 C C . PRO A 1 93 ? 25.006 -10.122 -24.678 1.00 80.25 93 PRO A C 1
ATOM 677 O O . PRO A 1 93 ? 25.586 -10.393 -25.725 1.00 80.25 93 PRO A O 1
ATOM 680 N N . TYR A 1 94 ? 23.670 -10.102 -24.598 1.00 80.00 94 TYR A N 1
ATOM 681 C CA . TYR A 1 94 ? 22.768 -10.482 -25.699 1.00 80.00 94 TYR A CA 1
ATOM 682 C C . TYR A 1 94 ? 22.052 -9.288 -26.342 1.00 80.00 94 TYR A C 1
ATOM 684 O O . TYR A 1 94 ? 21.745 -9.314 -27.532 1.00 80.00 94 TYR A O 1
ATOM 692 N N . LEU A 1 95 ? 21.776 -8.241 -25.565 1.00 74.06 95 LEU A N 1
ATOM 693 C CA . LEU A 1 95 ? 21.148 -7.005 -26.012 1.00 74.06 95 LEU A CA 1
ATOM 694 C C . LEU A 1 95 ? 22.027 -5.815 -25.638 1.00 74.06 95 LEU A C 1
ATOM 696 O O . LEU A 1 95 ? 22.615 -5.764 -24.560 1.00 74.06 95 LEU A O 1
ATOM 700 N N . THR A 1 96 ? 22.056 -4.805 -26.509 1.00 78.38 96 THR A N 1
ATOM 701 C CA . THR A 1 96 ? 22.636 -3.504 -26.163 1.00 78.38 96 THR A CA 1
ATOM 702 C C . THR A 1 96 ? 21.940 -2.934 -24.920 1.00 78.38 96 THR A C 1
ATOM 704 O O . THR A 1 96 ? 20.782 -3.253 -24.640 1.00 78.38 96 THR A O 1
ATOM 707 N N . VAL A 1 97 ? 22.627 -2.061 -24.173 1.00 74.69 97 VAL A N 1
ATOM 708 C CA . VAL A 1 97 ? 22.124 -1.468 -22.913 1.00 74.69 97 VAL A CA 1
ATOM 709 C C . VAL A 1 97 ? 20.689 -0.928 -23.042 1.00 74.69 97 VAL A C 1
ATOM 711 O O . VAL A 1 97 ? 19.877 -1.104 -22.135 1.00 74.69 97 VAL A O 1
ATOM 714 N N . TRP A 1 98 ? 20.354 -0.340 -24.194 1.00 75.81 98 TRP A N 1
ATOM 715 C CA . TRP A 1 98 ? 19.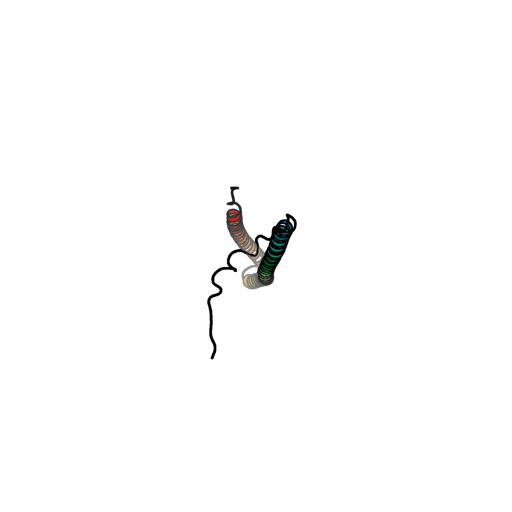022 0.189 -24.500 1.00 75.81 98 TRP A CA 1
ATOM 716 C C . TRP A 1 98 ? 17.950 -0.892 -24.701 1.00 75.81 98 TRP A C 1
ATOM 718 O O . TRP A 1 98 ? 16.808 -0.706 -24.287 1.00 75.81 98 TRP A O 1
ATOM 728 N N . GLY A 1 99 ? 18.296 -2.030 -25.310 1.00 81.62 99 GLY A N 1
ATOM 729 C CA . GLY A 1 99 ? 17.363 -3.146 -25.487 1.00 81.62 99 GLY A CA 1
ATOM 730 C C . GLY A 1 99 ? 17.025 -3.830 -24.163 1.00 81.62 99 GLY A C 1
ATOM 731 O O . GLY A 1 99 ? 15.875 -4.198 -23.925 1.00 81.62 99 GLY A O 1
ATOM 732 N N . SER A 1 100 ? 18.012 -3.933 -23.271 1.00 78.31 100 SER A N 1
ATOM 733 C CA . SER A 1 100 ? 17.827 -4.526 -21.946 1.00 78.31 100 SER A CA 1
ATOM 734 C C . SER A 1 100 ? 16.916 -3.677 -21.053 1.00 78.31 100 SER A C 1
ATOM 736 O O . SER A 1 100 ? 15.952 -4.188 -20.482 1.00 78.31 100 SER A O 1
ATOM 738 N N . SER A 1 101 ? 17.139 -2.359 -20.994 1.00 80.12 101 SER A N 1
ATOM 739 C CA . SER A 1 101 ? 16.284 -1.462 -20.207 1.00 80.12 101 SER A CA 1
ATOM 740 C C . SER A 1 101 ? 14.842 -1.421 -20.729 1.00 80.12 101 SER A C 1
ATOM 742 O O . SER A 1 101 ? 13.908 -1.483 -19.928 1.00 80.12 101 SER A O 1
ATOM 744 N N . ALA A 1 102 ? 14.638 -1.409 -22.053 1.00 83.56 102 ALA A N 1
ATOM 745 C CA . ALA A 1 102 ? 13.303 -1.471 -22.651 1.00 83.56 102 ALA A CA 1
ATOM 746 C C . ALA A 1 102 ? 12.568 -2.781 -22.312 1.00 83.56 102 ALA A C 1
ATOM 748 O O . ALA A 1 102 ? 11.400 -2.749 -21.920 1.00 83.56 102 ALA A O 1
ATOM 749 N N . ALA A 1 103 ? 13.253 -3.927 -22.397 1.00 83.31 103 ALA A N 1
ATOM 750 C CA . ALA A 1 103 ? 12.674 -5.226 -22.058 1.00 83.31 103 ALA A CA 1
ATOM 751 C C . ALA A 1 103 ? 12.260 -5.311 -20.577 1.00 83.31 103 ALA A C 1
ATOM 753 O O . ALA A 1 103 ? 11.161 -5.777 -20.270 1.00 83.31 103 ALA A O 1
ATOM 754 N N . VAL A 1 104 ? 13.097 -4.804 -19.663 1.00 84.88 104 VAL A N 1
ATOM 755 C CA . VAL A 1 104 ? 12.793 -4.760 -18.222 1.00 84.88 104 VAL A CA 1
ATOM 756 C C . VAL A 1 104 ? 11.553 -3.917 -17.943 1.00 84.88 104 VAL A C 1
ATOM 758 O O . VAL A 1 104 ? 10.671 -4.352 -17.203 1.00 84.88 104 VAL A O 1
ATOM 761 N N . VAL A 1 105 ? 11.451 -2.730 -18.550 1.00 87.06 105 VAL A N 1
ATOM 762 C CA . VAL A 1 105 ? 10.291 -1.846 -18.364 1.00 87.06 105 VAL A CA 1
ATOM 763 C C . VAL A 1 105 ? 9.009 -2.527 -18.840 1.00 87.06 105 VAL A C 1
ATOM 765 O O . VAL A 1 105 ? 8.020 -2.529 -18.110 1.00 87.06 105 VAL A O 1
ATOM 768 N N . ILE A 1 106 ? 9.024 -3.161 -20.017 1.00 88.75 106 ILE A N 1
ATOM 769 C CA . ILE A 1 106 ? 7.857 -3.885 -20.543 1.00 88.75 106 ILE A CA 1
ATOM 770 C C . ILE A 1 106 ? 7.456 -5.025 -19.597 1.00 88.75 106 ILE A C 1
ATOM 772 O O . ILE A 1 106 ? 6.280 -5.149 -19.250 1.00 88.75 106 ILE A O 1
ATOM 776 N N . ALA A 1 107 ? 8.418 -5.823 -19.127 1.00 88.38 107 ALA A N 1
ATOM 777 C CA . ALA A 1 107 ? 8.150 -6.921 -18.201 1.00 88.38 107 ALA A CA 1
ATOM 778 C C . ALA A 1 107 ? 7.543 -6.431 -16.872 1.00 88.38 107 ALA A C 1
ATOM 780 O O . ALA A 1 107 ? 6.561 -7.002 -16.393 1.00 88.38 107 ALA A O 1
ATOM 781 N N . LEU A 1 108 ? 8.073 -5.343 -16.300 1.00 88.38 108 LEU A N 1
ATOM 782 C CA . LEU A 1 108 ? 7.545 -4.754 -15.066 1.00 88.38 108 LEU A CA 1
ATOM 783 C C . LEU A 1 108 ? 6.150 -4.150 -15.254 1.00 88.38 108 LEU A C 1
ATOM 785 O O . LEU A 1 108 ? 5.310 -4.298 -14.369 1.00 88.38 108 LEU A O 1
ATOM 789 N N . LEU A 1 109 ? 5.872 -3.516 -16.396 1.00 88.75 109 LEU A N 1
ATOM 790 C CA . LEU A 1 109 ? 4.538 -2.994 -16.705 1.00 88.75 109 LEU A CA 1
ATOM 791 C C . LEU A 1 109 ? 3.502 -4.117 -16.820 1.00 88.75 109 LEU A C 1
ATOM 793 O O . LEU A 1 109 ? 2.400 -3.986 -16.285 1.00 88.75 109 LEU A O 1
ATOM 797 N N . LEU A 1 110 ? 3.858 -5.237 -17.455 1.00 91.44 110 LEU A N 1
ATOM 798 C CA . LEU A 1 110 ? 2.988 -6.413 -17.525 1.00 91.44 110 LEU A CA 1
ATOM 799 C C . LEU A 1 110 ? 2.722 -6.994 -16.131 1.00 91.44 110 LEU A C 1
ATOM 801 O O . LEU A 1 110 ? 1.567 -7.231 -15.775 1.00 91.44 110 LEU A O 1
ATOM 805 N N . ALA A 1 111 ? 3.765 -7.157 -15.313 1.00 89.88 111 ALA A N 1
ATOM 806 C CA . ALA A 1 111 ? 3.619 -7.625 -13.937 1.00 89.88 111 ALA A CA 1
ATOM 807 C C . ALA A 1 111 ? 2.738 -6.680 -13.097 1.00 89.88 111 ALA A C 1
ATOM 809 O O . ALA A 1 111 ? 1.842 -7.134 -12.383 1.00 89.88 111 ALA A O 1
ATOM 810 N N . ALA A 1 112 ? 2.936 -5.364 -13.221 1.00 88.75 112 ALA A N 1
ATOM 811 C CA . ALA A 1 112 ? 2.130 -4.355 -12.541 1.00 88.75 112 ALA A CA 1
ATOM 812 C C . ALA A 1 112 ? 0.654 -4.417 -12.964 1.00 88.75 112 ALA A C 1
ATOM 814 O O . ALA A 1 112 ? -0.232 -4.329 -12.113 1.00 88.75 112 ALA A O 1
ATOM 815 N N . LEU A 1 113 ? 0.377 -4.625 -14.255 1.00 92.50 113 LEU A N 1
ATOM 816 C CA . LEU A 1 113 ? -0.983 -4.756 -14.774 1.00 92.50 113 LEU A CA 1
ATOM 817 C C . LEU A 1 113 ? -1.684 -6.000 -14.212 1.00 92.50 113 LEU A C 1
ATOM 819 O O . LEU A 1 113 ? -2.823 -5.901 -13.757 1.00 92.50 113 LEU A O 1
ATOM 823 N N . VAL A 1 114 ? -0.993 -7.144 -14.158 1.00 93.81 114 VAL A N 1
ATOM 824 C CA . VAL A 1 114 ? -1.517 -8.372 -13.534 1.00 93.81 114 VAL A CA 1
ATOM 825 C C . VAL A 1 114 ? -1.810 -8.149 -12.048 1.00 93.81 114 VAL A C 1
ATOM 827 O O . VAL A 1 114 ? -2.917 -8.441 -11.590 1.00 93.81 114 VAL A O 1
ATOM 830 N N . CYS A 1 115 ? -0.868 -7.563 -11.302 1.00 91.19 115 CYS A N 1
ATOM 831 C CA . CYS A 1 115 ? -1.072 -7.219 -9.893 1.00 91.19 115 CYS A CA 1
ATOM 832 C C . CYS A 1 115 ? -2.277 -6.290 -9.696 1.00 91.19 115 CYS A C 1
ATOM 834 O O . CYS A 1 115 ? -3.085 -6.517 -8.797 1.00 91.19 115 CYS A O 1
ATOM 836 N N . LEU A 1 116 ? -2.444 -5.278 -10.552 1.00 90.00 116 LEU A N 1
ATOM 837 C CA . LEU A 1 116 ? -3.568 -4.346 -10.482 1.00 90.00 116 LEU A CA 1
ATOM 838 C C . LEU A 1 116 ? -4.911 -5.042 -10.734 1.00 90.00 116 LEU A C 1
ATOM 840 O O . LEU A 1 116 ? -5.892 -4.743 -10.051 1.00 90.00 116 LEU A O 1
ATOM 844 N N . VAL A 1 117 ? -4.970 -5.973 -11.689 1.00 93.50 117 VAL A N 1
ATOM 845 C CA . VAL A 1 117 ? -6.180 -6.761 -11.970 1.00 93.50 117 VAL A CA 1
ATOM 846 C C . VAL A 1 117 ? -6.544 -7.635 -10.770 1.00 93.50 117 VAL A C 1
ATOM 848 O O . VAL A 1 117 ? -7.691 -7.601 -10.321 1.00 93.50 117 VAL A O 1
ATOM 851 N N . ILE A 1 118 ? -5.572 -8.352 -10.200 1.00 92.25 118 ILE A N 1
ATOM 852 C CA . ILE A 1 118 ? -5.783 -9.197 -9.015 1.00 92.25 118 ILE A CA 1
ATOM 853 C C . ILE A 1 118 ? -6.223 -8.345 -7.819 1.00 92.25 118 ILE A C 1
ATOM 855 O O . ILE A 1 118 ? -7.210 -8.672 -7.155 1.00 92.25 118 ILE A O 1
ATOM 859 N N . ALA A 1 119 ? -5.547 -7.220 -7.573 1.00 87.62 119 ALA A N 1
ATOM 860 C CA . ALA A 1 119 ? -5.879 -6.300 -6.491 1.00 87.62 119 ALA A CA 1
ATOM 861 C C . ALA A 1 119 ? -7.301 -5.743 -6.639 1.00 87.62 119 ALA A C 1
ATOM 863 O O . ALA A 1 119 ? -8.068 -5.749 -5.677 1.00 87.62 119 ALA A O 1
ATOM 864 N N . ARG A 1 120 ? -7.697 -5.326 -7.850 1.00 90.38 120 ARG A N 1
ATOM 865 C CA . ARG A 1 120 ? -9.064 -4.859 -8.132 1.00 90.38 120 ARG A CA 1
ATOM 866 C C . ARG A 1 120 ? -10.104 -5.949 -7.921 1.00 90.38 120 ARG A C 1
ATOM 868 O O . ARG A 1 120 ? -11.157 -5.670 -7.352 1.00 90.38 120 ARG A O 1
ATOM 875 N N . HIS A 1 121 ? -9.822 -7.171 -8.362 1.00 88.69 121 HIS A N 1
ATOM 876 C CA . HIS A 1 121 ? -10.725 -8.297 -8.161 1.00 88.69 121 HIS A CA 1
ATOM 877 C C . HIS A 1 121 ? -10.922 -8.579 -6.666 1.00 88.69 121 HIS A C 1
ATOM 879 O O . HIS A 1 121 ? -12.054 -8.708 -6.204 1.00 88.69 121 HIS A O 1
ATOM 885 N N . ASN A 1 122 ? -9.839 -8.588 -5.887 1.00 88.19 122 ASN A N 1
ATOM 886 C CA . ASN A 1 122 ? -9.914 -8.848 -4.454 1.00 88.19 122 ASN A CA 1
ATOM 887 C C . ASN A 1 122 ? -10.595 -7.706 -3.679 1.00 88.19 122 ASN A C 1
ATOM 889 O O . ASN A 1 122 ? -11.445 -7.962 -2.830 1.00 88.19 122 ASN A O 1
ATOM 893 N N . ALA A 1 123 ? -10.298 -6.448 -4.020 1.00 84.19 123 ALA A N 1
ATOM 894 C CA . ALA A 1 123 ? -10.936 -5.281 -3.411 1.00 84.19 123 ALA A CA 1
ATOM 895 C C . ALA A 1 123 ? -12.458 -5.279 -3.624 1.00 84.19 123 ALA A C 1
ATOM 897 O O . ALA A 1 123 ? -13.211 -5.013 -2.689 1.00 84.19 123 ALA A O 1
ATOM 898 N N . ARG A 1 124 ? -12.924 -5.650 -4.826 1.00 86.38 124 ARG A N 1
ATOM 899 C CA . ARG A 1 124 ? -14.360 -5.772 -5.121 1.00 86.38 124 ARG A CA 1
ATOM 900 C C . ARG A 1 124 ? -15.037 -6.834 -4.257 1.00 86.38 124 ARG A C 1
ATOM 902 O O . ARG A 1 124 ? -16.098 -6.558 -3.709 1.00 86.38 124 ARG A O 1
ATOM 909 N N . ARG A 1 125 ? -14.412 -8.005 -4.086 1.00 81.94 125 ARG A N 1
ATOM 910 C CA . ARG A 1 125 ? -14.943 -9.089 -3.237 1.00 81.94 125 ARG A CA 1
ATOM 911 C C . ARG A 1 125 ? -15.083 -8.666 -1.779 1.00 81.94 125 ARG A C 1
ATOM 913 O O . ARG A 1 125 ? -16.102 -8.952 -1.165 1.00 81.94 125 ARG A O 1
ATOM 920 N N . ILE A 1 126 ? -14.087 -7.955 -1.257 1.00 83.06 126 ILE A N 1
ATOM 921 C CA . ILE A 1 126 ? -14.125 -7.432 0.111 1.00 83.06 126 ILE A CA 1
ATOM 922 C C . ILE A 1 126 ? -15.238 -6.388 0.234 1.00 83.06 126 ILE A C 1
ATOM 924 O O . ILE A 1 126 ? -16.052 -6.476 1.141 1.00 83.06 126 ILE A O 1
ATOM 928 N N . SER A 1 127 ? -15.335 -5.443 -0.707 1.00 79.25 127 SER A N 1
ATOM 929 C CA . SER A 1 127 ? -16.381 -4.414 -0.669 1.00 79.25 127 SER A CA 1
ATOM 930 C C . SER A 1 127 ? -17.800 -4.960 -0.851 1.00 79.25 127 SER A C 1
ATOM 932 O O . SER A 1 127 ? -18.733 -4.365 -0.330 1.00 79.25 127 SER A O 1
ATOM 934 N N . ALA A 1 128 ? -17.973 -6.074 -1.571 1.00 84.31 128 ALA A N 1
ATOM 935 C CA . ALA A 1 128 ? -19.270 -6.730 -1.713 1.00 84.31 128 ALA A CA 1
ATOM 936 C C . ALA A 1 128 ? -19.759 -7.279 -0.364 1.00 84.31 128 ALA A C 1
ATOM 938 O O . ALA A 1 128 ? -20.884 -7.000 0.020 1.00 84.31 128 ALA A O 1
ATOM 939 N N . ALA A 1 129 ? -18.877 -7.920 0.410 1.00 78.62 129 ALA A N 1
ATOM 940 C CA . ALA A 1 129 ? -19.214 -8.469 1.726 1.00 78.62 129 ALA A CA 1
ATOM 941 C C . ALA A 1 129 ? -19.651 -7.413 2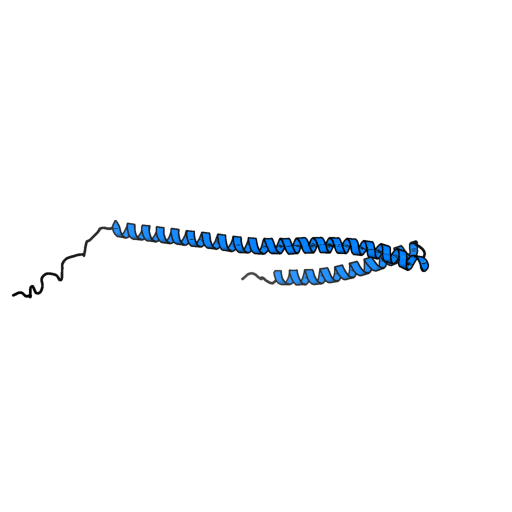.764 1.00 78.62 129 ALA A C 1
ATOM 943 O O . ALA A 1 129 ? -20.285 -7.763 3.750 1.00 78.62 129 ALA A O 1
ATOM 944 N N . PHE A 1 130 ? -19.318 -6.134 2.553 1.00 78.31 130 PHE A N 1
ATOM 945 C CA . PHE A 1 130 ? -19.750 -5.018 3.406 1.00 78.31 130 PHE A CA 1
ATOM 946 C C . PHE A 1 130 ? -20.977 -4.266 2.868 1.00 78.31 130 PHE A C 1
ATOM 948 O O . PHE A 1 130 ? -21.464 -3.358 3.530 1.00 78.31 130 PHE A O 1
ATOM 955 N N . ARG A 1 131 ? -21.453 -4.580 1.655 1.00 74.38 131 ARG A N 1
ATOM 956 C CA . ARG A 1 131 ? -22.630 -3.933 1.042 1.00 74.38 131 ARG A CA 1
ATOM 957 C C . ARG A 1 131 ? -23.915 -4.748 1.204 1.00 74.38 131 ARG A C 1
ATOM 959 O O . ARG A 1 131 ? -24.972 -4.237 0.853 1.00 74.38 131 ARG A O 1
ATOM 966 N N . ASP A 1 132 ? -23.823 -5.957 1.752 1.00 63.78 132 ASP A N 1
ATOM 967 C CA . ASP A 1 132 ? -24.943 -6.883 1.947 1.00 63.78 132 ASP A CA 1
ATOM 968 C C . ASP A 1 132 ? -25.668 -6.705 3.302 1.00 63.78 132 ASP A C 1
ATOM 970 O O . ASP A 1 132 ? -26.350 -7.624 3.746 1.00 63.78 132 ASP A O 1
ATOM 974 N N . GLU A 1 133 ? -25.580 -5.536 3.951 1.00 63.44 133 GLU A N 1
ATOM 975 C CA . GLU A 1 133 ? -26.495 -5.152 5.043 1.00 63.44 133 GLU A CA 1
ATOM 976 C C . GLU A 1 133 ? -27.584 -4.199 4.506 1.00 63.44 133 GLU A C 1
ATOM 978 O O . GLU A 1 133 ? -27.454 -2.978 4.618 1.00 63.44 133 GLU A O 1
ATOM 983 N N . PRO A 1 134 ? -28.645 -4.719 3.855 1.00 60.53 134 PRO A N 1
ATOM 984 C CA . PRO A 1 134 ? -29.872 -3.970 3.657 1.00 60.53 134 PRO A CA 1
ATOM 985 C C . PRO A 1 134 ? -30.570 -3.804 5.011 1.00 60.53 134 PRO A C 1
ATOM 987 O O . PRO A 1 134 ? -30.771 -4.769 5.745 1.00 60.53 134 PRO A O 1
ATOM 990 N N . GLU A 1 135 ? -30.908 -2.556 5.312 1.00 58.50 135 GLU A N 1
ATOM 991 C CA . GLU A 1 135 ? -31.663 -2.101 6.480 1.00 58.50 135 GLU A CA 1
ATOM 992 C C . GLU A 1 135 ? -32.852 -3.028 6.799 1.00 58.50 135 GLU A C 1
ATOM 994 O O . GLU A 1 135 ? -33.699 -3.278 5.934 1.00 58.50 135 GLU A O 1
ATOM 999 N N . ALA A 1 136 ? -32.907 -3.514 8.042 1.00 40.28 136 ALA A N 1
ATOM 1000 C CA . ALA A 1 136 ? -34.044 -4.208 8.643 1.00 40.28 136 ALA A CA 1
ATOM 1001 C C . ALA A 1 136 ? -34.441 -3.497 9.940 1.00 40.28 136 ALA A C 1
ATOM 1003 O O . ALA A 1 136 ? -33.521 -3.168 10.725 1.00 40.28 136 ALA A O 1
#